Protein AF-A0A9E0F2R6-F1 (afdb_monomer_lite)

Foldseek 3Di:
DDDPVVVVCVVPPPPDDDDQQDFFFFADDQDDDPVDDDDPVQSVVLRVQQRVLVRLLVCLVPGVVSWDKWWFPFQVQTWTQDFCSNPDQWFFKKFWWDWDADPPPRDTDTDGPWMKTWHNVAGDDPRDHPVPPDPPDDDPHNTTTIDDDHDDGTGTIITTDD

Secondary structure (DSSP, 8-state):
---HHHHHHHHT-TT---------------PPPSSS---HHHHHHHHHHHHHHHHHHHHHHH-GGG--EEEEEEETTEEES-BGGGT--S--EEEEEEEEE-TTT--EEEEEEEEEEE-TTS-B-----TT-TT--S--S-SSEEEES-S---TT-EEEE--

Structure (mmCIF, N/CA/C/O backbone):
data_AF-A0A9E0F2R6-F1
#
_entry.id   AF-A0A9E0F2R6-F1
#
loop_
_atom_site.group_PDB
_atom_site.id
_atom_site.type_symbol
_atom_site.label_atom_id
_atom_site.label_alt_id
_atom_site.label_comp_id
_atom_site.label_asym_id
_atom_site.label_entity_id
_atom_site.label_seq_id
_atom_site.pdbx_PDB_ins_code
_atom_site.Cartn_x
_atom_site.Cartn_y
_atom_site.Cartn_z
_atom_site.occupancy
_atom_site.B_iso_or_equiv
_atom_site.auth_seq_id
_atom_site.auth_comp_id
_atom_site.auth_asym_id
_atom_site.auth_atom_id
_atom_site.pdbx_PDB_model_num
ATOM 1 N N . SER A 1 1 ? 0.424 -27.369 -21.515 1.00 62.62 1 SER A N 1
ATOM 2 C CA . SER A 1 1 ? -0.896 -27.514 -22.159 1.00 62.62 1 SER A CA 1
ATOM 3 C C . SER A 1 1 ? -1.951 -27.663 -21.076 1.00 62.62 1 SER A C 1
ATOM 5 O O . SER A 1 1 ? -1.683 -28.367 -20.108 1.00 62.62 1 SER A O 1
ATOM 7 N N . LEU A 1 2 ? -3.087 -26.969 -21.182 1.00 78.00 2 LEU A N 1
ATOM 8 C CA . LEU A 1 2 ? -4.206 -27.091 -20.238 1.00 78.00 2 LEU A CA 1
ATOM 9 C C . LEU A 1 2 ? -4.914 -28.436 -20.460 1.00 78.00 2 LEU A C 1
ATOM 11 O O . LEU A 1 2 ? -5.315 -28.733 -21.580 1.00 78.00 2 LEU A O 1
ATOM 15 N N . ASP A 1 3 ? -5.057 -29.244 -19.408 1.00 93.12 3 ASP A N 1
ATOM 16 C CA . ASP A 1 3 ? -5.791 -30.515 -19.462 1.00 93.12 3 ASP A CA 1
ATOM 17 C C . ASP A 1 3 ? -7.294 -30.240 -19.692 1.00 93.12 3 ASP A C 1
ATOM 19 O O . ASP A 1 3 ? -7.933 -29.618 -18.831 1.00 93.12 3 ASP A O 1
ATOM 23 N N . PRO A 1 4 ? -7.883 -30.698 -20.815 1.00 92.38 4 PRO A N 1
ATOM 24 C CA . PRO A 1 4 ? -9.286 -30.448 -21.138 1.00 92.38 4 PRO A CA 1
ATOM 25 C C . PRO A 1 4 ? -10.260 -30.932 -20.059 1.00 92.38 4 PRO A C 1
ATOM 27 O O . PRO A 1 4 ? -11.283 -30.286 -19.828 1.00 92.38 4 PRO A O 1
ATOM 30 N N . LYS A 1 5 ? -9.940 -32.029 -19.354 1.00 92.38 5 LYS A N 1
ATOM 31 C CA . LYS A 1 5 ? -10.792 -32.553 -18.277 1.00 92.38 5 LYS A CA 1
ATOM 32 C C . LYS A 1 5 ? -10.803 -31.619 -17.072 1.00 92.38 5 LYS A C 1
ATOM 34 O O . LYS A 1 5 ? -11.857 -31.403 -16.483 1.00 92.38 5 LYS A O 1
ATOM 39 N N . LYS A 1 6 ? -9.652 -31.029 -16.730 1.00 90.81 6 LYS A N 1
ATOM 40 C CA . LYS A 1 6 ? -9.549 -30.064 -15.623 1.00 90.81 6 LYS A CA 1
ATOM 41 C C . LYS A 1 6 ? -10.295 -28.772 -15.928 1.00 90.81 6 LYS A C 1
ATOM 43 O O . LYS A 1 6 ? -10.981 -28.267 -15.049 1.00 90.81 6 LYS A O 1
ATOM 48 N N . LYS A 1 7 ? -10.205 -28.270 -17.166 1.00 91.06 7 LYS A N 1
ATOM 49 C CA . LYS A 1 7 ? -10.973 -27.092 -17.597 1.00 91.06 7 LYS A CA 1
ATOM 50 C C . LYS A 1 7 ? -12.477 -27.343 -17.471 1.00 91.06 7 LYS A C 1
ATOM 52 O O . LYS A 1 7 ? -13.174 -26.557 -16.847 1.00 91.06 7 LYS A O 1
ATOM 57 N N . LEU A 1 8 ? -12.957 -28.469 -17.998 1.00 90.25 8 LEU A N 1
ATOM 58 C CA . LEU A 1 8 ? -14.378 -28.813 -17.955 1.00 90.25 8 LEU A CA 1
ATOM 59 C C . LEU A 1 8 ? -14.892 -29.019 -16.520 1.00 90.25 8 LEU A C 1
ATOM 61 O O . LEU A 1 8 ? -16.024 -28.649 -16.224 1.00 90.25 8 LEU A O 1
ATOM 65 N N . ALA A 1 9 ? -14.060 -29.569 -15.630 1.00 90.19 9 ALA A N 1
ATOM 66 C CA . ALA A 1 9 ? -14.378 -29.683 -14.210 1.00 90.19 9 ALA A CA 1
ATOM 67 C C . ALA A 1 9 ? -14.415 -28.319 -13.498 1.00 90.19 9 ALA A C 1
ATOM 69 O O . ALA A 1 9 ? -15.282 -28.107 -12.661 1.00 90.19 9 ALA A O 1
ATOM 70 N N . PHE A 1 10 ? -13.505 -27.396 -13.827 1.00 89.75 10 PHE A N 1
ATOM 71 C CA . PHE A 1 10 ? -13.485 -26.044 -13.260 1.00 89.75 10 PHE A CA 1
ATOM 72 C C . PHE A 1 10 ? -14.693 -25.214 -13.715 1.00 89.75 10 PHE A C 1
ATOM 74 O O . PHE A 1 10 ? -15.373 -24.626 -12.881 1.00 89.75 10 PHE A O 1
ATOM 81 N N . ASP A 1 11 ? -14.987 -25.218 -15.018 1.00 88.00 11 ASP A N 1
ATOM 82 C CA . ASP A 1 11 ? -16.046 -24.396 -15.616 1.00 88.00 11 ASP A CA 1
ATOM 83 C C . ASP A 1 11 ? -17.461 -24.822 -15.176 1.00 88.00 11 ASP A C 1
ATOM 85 O O . ASP A 1 11 ? -18.366 -23.993 -15.156 1.00 88.00 11 ASP A O 1
ATOM 89 N N . ASN A 1 12 ? -17.658 -26.100 -14.822 1.00 90.25 12 ASN A N 1
ATOM 90 C CA . ASN A 1 12 ? -18.953 -26.658 -14.398 1.00 90.25 12 ASN A CA 1
ATOM 91 C C . ASN A 1 12 ? -19.007 -26.998 -12.897 1.00 90.25 12 ASN A C 1
ATOM 93 O O . ASN A 1 12 ? -19.859 -27.774 -12.468 1.00 90.25 12 ASN A O 1
ATOM 97 N N . SER A 1 13 ? -18.060 -26.501 -12.099 1.00 89.56 13 SER A N 1
ATOM 98 C CA . SER A 1 13 ? -18.009 -26.798 -10.668 1.00 89.56 13 SER A CA 1
ATOM 99 C C . SER A 1 13 ? -18.990 -25.925 -9.885 1.00 89.56 13 SER A C 1
ATOM 101 O O . SER A 1 13 ? -18.819 -24.712 -9.816 1.00 89.56 13 SER A O 1
ATOM 103 N N . ASP A 1 14 ? -19.912 -26.556 -9.159 1.00 91.06 14 ASP A N 1
ATOM 104 C CA . ASP A 1 14 ? -20.782 -25.881 -8.182 1.00 91.06 14 ASP A CA 1
ATOM 105 C C . ASP A 1 14 ? -20.105 -25.659 -6.812 1.00 91.06 14 ASP A C 1
ATOM 107 O O . ASP A 1 14 ? -20.719 -25.137 -5.879 1.00 91.06 14 ASP A O 1
ATOM 111 N N . LEU A 1 15 ? -18.832 -26.054 -6.659 1.00 92.94 15 LEU A N 1
ATOM 112 C CA . LEU A 1 15 ? -18.085 -25.937 -5.397 1.00 92.94 15 LEU A CA 1
ATOM 113 C C . LEU A 1 15 ? -17.773 -24.486 -5.006 1.00 92.94 15 LEU A C 1
ATOM 115 O O . LEU A 1 15 ? -17.463 -24.210 -3.849 1.00 92.94 15 LEU A O 1
ATOM 119 N N . PHE A 1 16 ? -17.812 -23.562 -5.963 1.00 88.56 16 PHE A N 1
ATOM 120 C CA . PHE A 1 16 ? -17.548 -22.146 -5.752 1.00 88.56 16 PHE A CA 1
ATOM 121 C C . PHE A 1 16 ? -18.343 -21.315 -6.757 1.00 88.56 16 PHE A C 1
ATOM 123 O O . PHE A 1 16 ? -18.775 -21.803 -7.796 1.00 88.56 16 PHE A O 1
ATOM 130 N N . LYS A 1 17 ? -18.515 -20.031 -6.453 1.00 86.25 17 LYS A N 1
ATOM 131 C CA . LYS A 1 17 ? -19.070 -19.049 -7.385 1.00 86.25 17 LYS A CA 1
ATOM 132 C C . LYS A 1 17 ? -18.011 -17.988 -7.620 1.00 8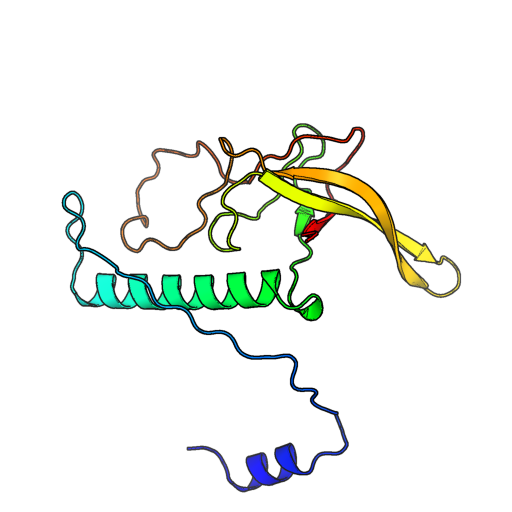6.25 17 LYS A C 1
ATOM 134 O O . LYS A 1 17 ? -17.443 -17.474 -6.659 1.00 86.25 17 LYS A O 1
ATOM 139 N N . LEU A 1 18 ? -17.733 -17.690 -8.883 1.00 87.06 18 LEU A N 1
ATOM 140 C CA . LEU A 1 18 ? -16.860 -16.586 -9.256 1.00 87.06 18 LEU A CA 1
ATOM 141 C C . LEU A 1 18 ? -17.724 -15.382 -9.599 1.00 87.06 18 LEU A C 1
ATOM 143 O O . LEU A 1 18 ? -18.675 -15.488 -10.371 1.00 87.06 18 LEU A O 1
ATOM 147 N N . GLU A 1 19 ? -17.370 -14.240 -9.033 1.00 87.38 19 GLU A N 1
ATOM 148 C CA . GLU A 1 19 ? -17.936 -12.951 -9.398 1.00 87.38 19 GLU A CA 1
ATOM 149 C C . GLU A 1 19 ? -16.845 -12.143 -10.093 1.00 87.38 19 GLU A C 1
ATOM 151 O O . GLU A 1 19 ? -15.730 -12.005 -9.582 1.00 87.38 19 GLU A O 1
ATOM 156 N N . PHE A 1 20 ? -17.151 -11.623 -11.279 1.00 90.12 20 PHE A N 1
ATOM 157 C CA . PHE A 1 20 ? -16.236 -10.721 -11.959 1.00 90.12 20 PHE A CA 1
ATOM 158 C C . PHE A 1 20 ? -16.269 -9.354 -11.274 1.00 90.12 20 PHE A C 1
ATOM 160 O O . PHE A 1 20 ? -17.252 -8.624 -11.366 1.00 90.12 20 PHE A O 1
ATOM 167 N N . VAL A 1 21 ? -15.176 -9.013 -10.594 1.00 88.81 21 VAL A N 1
ATOM 168 C CA . VAL A 1 21 ? -15.036 -7.738 -9.878 1.00 88.81 21 VAL A CA 1
ATOM 169 C C . VAL A 1 21 ? -14.696 -6.597 -10.840 1.00 88.81 21 VAL A C 1
ATOM 171 O O . VAL A 1 21 ? -15.235 -5.498 -10.714 1.00 88.81 21 VAL A O 1
ATOM 174 N N . GLY A 1 22 ? -13.789 -6.836 -11.791 1.00 88.81 22 GLY A N 1
ATOM 175 C CA . GLY A 1 22 ? -13.327 -5.815 -12.723 1.00 88.81 22 GLY A CA 1
ATOM 176 C C . GLY A 1 22 ? -11.994 -6.127 -13.396 1.00 88.81 22 GLY A C 1
ATOM 177 O O . GLY A 1 22 ? -11.344 -7.127 -13.098 1.00 88.81 22 GLY A O 1
ATOM 178 N N . GLU A 1 23 ? -11.594 -5.227 -14.290 1.00 92.62 23 GLU A N 1
ATOM 179 C CA . GLU A 1 23 ? -10.351 -5.278 -15.059 1.00 92.62 23 GLU A CA 1
ATOM 180 C C . GLU A 1 23 ? -9.700 -3.888 -15.070 1.00 92.62 23 GLU A C 1
ATOM 182 O O . GLU A 1 23 ? -10.390 -2.866 -15.089 1.00 92.62 23 GLU A O 1
ATOM 187 N N . GLU A 1 24 ? -8.368 -3.857 -15.055 1.00 93.06 24 GLU A N 1
ATOM 188 C CA . GLU A 1 24 ? -7.562 -2.645 -15.167 1.00 93.06 24 GLU A CA 1
ATOM 189 C C . GLU A 1 24 ? -6.352 -2.895 -16.061 1.00 93.06 24 GLU A C 1
ATOM 191 O O . GLU A 1 24 ? -5.803 -3.995 -16.106 1.00 93.06 24 GLU A O 1
ATOM 196 N N . SER A 1 25 ? -5.900 -1.842 -16.734 1.00 91.88 25 SER A N 1
ATOM 197 C CA . SER A 1 25 ? -4.696 -1.866 -17.558 1.00 91.88 25 SER A CA 1
ATOM 198 C C . SER A 1 25 ? -3.796 -0.684 -17.219 1.00 91.88 25 SER A C 1
ATOM 200 O O . SER A 1 25 ? -4.244 0.379 -16.776 1.00 91.88 25 SER A O 1
ATOM 202 N N . ALA A 1 26 ? -2.490 -0.852 -17.397 1.00 89.75 26 ALA A N 1
ATOM 203 C CA . ALA A 1 26 ? -1.517 0.212 -17.218 1.00 89.75 26 ALA A CA 1
ATOM 204 C C . ALA A 1 26 ? -0.479 0.164 -18.334 1.00 89.75 26 ALA A C 1
ATOM 206 O O . ALA A 1 26 ? -0.149 -0.891 -18.864 1.00 89.75 26 ALA A O 1
ATOM 207 N N . SER A 1 27 ? 0.040 1.336 -18.664 1.00 85.56 27 SER A N 1
ATOM 208 C CA . SER A 1 27 ? 1.153 1.523 -19.581 1.00 85.56 27 SER A CA 1
ATOM 209 C C . SER A 1 27 ? 2.151 2.447 -18.906 1.00 85.56 27 SER A C 1
ATOM 211 O O . SER A 1 27 ? 1.753 3.384 -18.211 1.00 85.56 27 SER A O 1
ATOM 213 N N . GLY A 1 28 ? 3.437 2.207 -19.116 1.00 76.31 28 GLY A N 1
ATOM 214 C CA . GLY A 1 28 ? 4.499 3.056 -18.597 1.00 76.31 28 GLY A CA 1
ATOM 215 C C . GLY A 1 28 ? 5.604 3.186 -19.628 1.00 76.31 28 GLY A C 1
ATOM 216 O O . GLY A 1 28 ? 5.936 2.214 -20.301 1.00 76.31 28 GLY A O 1
ATOM 217 N N . LEU A 1 29 ? 6.165 4.387 -19.747 1.00 72.25 29 LEU A N 1
ATOM 218 C CA . LEU A 1 29 ? 7.396 4.596 -20.492 1.00 72.25 29 LEU A CA 1
ATOM 219 C C . LEU A 1 29 ? 8.567 4.345 -19.544 1.00 72.25 29 LEU A C 1
ATOM 221 O O . LEU A 1 29 ? 8.705 5.037 -18.535 1.00 72.25 29 LEU A O 1
ATOM 225 N N . VAL A 1 30 ? 9.415 3.376 -19.869 1.00 67.12 30 VAL A N 1
ATOM 226 C CA . VAL A 1 30 ? 10.697 3.199 -19.186 1.00 67.12 30 VAL A CA 1
ATOM 227 C C . VAL A 1 30 ? 11.780 3.737 -20.097 1.00 67.12 30 VAL A C 1
ATOM 229 O O . VAL A 1 30 ? 12.072 3.178 -21.150 1.00 67.12 30 VAL A O 1
ATOM 232 N N . THR A 1 31 ? 12.341 4.875 -19.708 1.00 62.00 31 THR A N 1
ATOM 233 C CA . THR A 1 31 ? 13.459 5.483 -20.419 1.00 62.00 31 THR A CA 1
ATOM 234 C C . THR A 1 31 ? 14.766 4.860 -19.950 1.00 62.00 31 THR A C 1
ATOM 236 O O . THR A 1 31 ? 14.919 4.507 -18.776 1.00 62.00 31 THR A O 1
ATOM 239 N N . PHE A 1 32 ? 15.734 4.757 -20.859 1.00 64.69 32 PHE A N 1
ATOM 240 C CA . PHE A 1 32 ? 17.105 4.410 -20.500 1.00 64.69 32 PHE A CA 1
ATOM 241 C C . PHE A 1 32 ? 17.613 5.398 -19.439 1.00 64.69 32 PHE A C 1
ATOM 243 O O . PHE A 1 32 ? 17.376 6.605 -19.536 1.00 64.69 32 PHE A O 1
ATOM 250 N N . SER A 1 33 ? 18.271 4.884 -18.399 1.00 65.75 33 SER A N 1
ATOM 251 C CA . SER A 1 33 ? 18.902 5.745 -17.399 1.00 65.75 33 SER A CA 1
ATOM 252 C C . SER A 1 33 ? 20.156 6.374 -17.999 1.00 65.75 33 SER A C 1
ATOM 254 O O . SER A 1 33 ? 20.965 5.682 -18.611 1.00 65.75 33 SER A O 1
ATOM 256 N N . LEU A 1 34 ? 20.326 7.685 -17.817 1.00 61.12 34 LEU A N 1
ATOM 257 C CA . LEU A 1 34 ? 21.551 8.390 -18.210 1.00 61.12 34 LEU A CA 1
ATOM 258 C C . LEU A 1 34 ? 22.710 8.123 -17.237 1.00 61.12 34 LEU A C 1
ATOM 260 O O . LEU A 1 34 ? 23.865 8.360 -17.581 1.00 61.12 34 LEU A O 1
ATOM 264 N N . THR A 1 35 ? 22.408 7.651 -16.025 1.00 65.56 35 THR A N 1
ATOM 265 C CA . THR A 1 35 ? 23.377 7.460 -14.937 1.00 65.56 35 THR A CA 1
ATOM 266 C C . THR A 1 35 ? 23.705 5.994 -14.672 1.00 65.56 35 THR A C 1
ATOM 268 O O . THR A 1 35 ? 24.787 5.695 -14.178 1.00 65.56 35 THR A O 1
ATOM 271 N N . GLU A 1 36 ? 22.809 5.069 -15.020 1.00 68.75 36 GLU A N 1
ATOM 272 C CA . GLU A 1 36 ? 22.983 3.632 -14.796 1.00 68.75 36 GLU A CA 1
ATOM 273 C C . GLU A 1 36 ? 22.984 2.882 -16.128 1.00 68.75 36 GLU A C 1
ATOM 275 O O . GLU A 1 36 ? 22.038 2.981 -16.914 1.00 68.75 36 GLU A O 1
ATOM 280 N N . LYS A 1 37 ? 24.023 2.077 -16.369 1.00 73.06 37 LYS A N 1
ATOM 281 C CA . LYS A 1 37 ? 24.055 1.167 -17.517 1.00 73.06 37 LYS A CA 1
ATOM 282 C C . LYS A 1 37 ? 23.187 -0.052 -17.206 1.00 73.06 37 LYS A C 1
ATOM 284 O O . LYS A 1 37 ? 23.597 -0.906 -16.428 1.00 73.06 37 LYS A O 1
ATOM 289 N N . ARG A 1 38 ? 22.000 -0.122 -17.812 1.00 78.00 38 ARG A N 1
ATOM 290 C CA . ARG A 1 38 ? 21.123 -1.304 -17.793 1.00 78.00 38 ARG A CA 1
ATOM 291 C C . ARG A 1 38 ? 21.202 -2.040 -19.128 1.00 78.00 38 ARG A C 1
ATOM 293 O O . ARG A 1 38 ? 21.310 -1.390 -20.169 1.00 78.00 38 ARG A O 1
ATOM 300 N N . THR A 1 39 ? 21.138 -3.368 -19.101 1.00 84.94 39 THR A N 1
ATOM 301 C CA . THR A 1 39 ? 20.946 -4.173 -20.317 1.00 84.94 39 THR A CA 1
ATOM 302 C C . THR A 1 39 ? 19.513 -4.031 -20.837 1.00 84.94 39 THR A C 1
ATOM 304 O O . THR A 1 39 ? 18.622 -3.580 -20.115 1.00 84.94 39 THR A O 1
ATOM 307 N N . GLU A 1 40 ? 19.277 -4.420 -22.090 1.00 82.62 40 GLU A N 1
ATOM 308 C CA . GLU A 1 40 ? 17.929 -4.447 -22.670 1.00 82.62 40 GLU A CA 1
ATOM 309 C C . GLU A 1 40 ? 16.982 -5.344 -21.856 1.00 82.62 40 GLU A C 1
ATOM 311 O O . GLU A 1 40 ? 15.906 -4.897 -21.463 1.00 82.62 40 GLU A O 1
ATOM 316 N N . ASP A 1 41 ? 17.429 -6.549 -21.490 1.00 85.81 41 ASP A N 1
ATOM 317 C CA . ASP A 1 41 ? 16.651 -7.482 -20.665 1.00 85.81 41 ASP A CA 1
ATOM 318 C C . ASP A 1 41 ? 16.270 -6.882 -19.304 1.00 85.81 41 ASP A C 1
ATOM 320 O O . ASP A 1 41 ? 15.113 -6.961 -18.894 1.00 85.81 41 ASP A O 1
ATOM 324 N N . GLN A 1 42 ? 17.201 -6.195 -18.631 1.00 85.44 42 GLN A N 1
ATOM 325 C CA . GLN A 1 42 ? 16.927 -5.520 -17.356 1.00 85.44 42 GLN A CA 1
ATOM 326 C C . GLN A 1 42 ? 15.905 -4.389 -17.502 1.00 85.44 42 GLN A C 1
ATOM 328 O O . GLN A 1 42 ? 15.136 -4.114 -16.580 1.00 85.44 42 GLN A O 1
ATOM 333 N N . ILE A 1 43 ? 15.891 -3.701 -18.646 1.00 84.19 43 ILE A N 1
ATOM 334 C CA . ILE A 1 43 ? 14.909 -2.649 -18.927 1.00 84.19 43 ILE A CA 1
ATOM 335 C C . ILE A 1 43 ? 13.534 -3.266 -19.165 1.00 84.19 43 ILE A C 1
ATOM 337 O O . ILE A 1 43 ? 12.547 -2.759 -18.627 1.00 84.19 43 ILE A O 1
ATOM 341 N N . ILE A 1 44 ? 13.457 -4.361 -19.922 1.00 86.62 44 ILE A N 1
ATOM 342 C CA . ILE A 1 44 ? 12.208 -5.089 -20.174 1.00 86.62 44 ILE A CA 1
ATOM 343 C C . ILE A 1 44 ? 11.641 -5.647 -18.863 1.00 86.62 44 ILE A C 1
ATOM 345 O O . ILE A 1 44 ? 10.455 -5.461 -18.578 1.00 86.62 44 ILE A O 1
ATOM 349 N N . GLU A 1 45 ? 12.479 -6.266 -18.034 1.00 88.06 45 GLU A N 1
ATOM 350 C CA . GLU A 1 45 ? 12.096 -6.797 -16.724 1.00 88.06 45 GLU A CA 1
ATOM 351 C C . GLU A 1 45 ? 11.568 -5.689 -15.805 1.00 88.06 45 GLU A C 1
ATOM 353 O O . GLU A 1 45 ? 10.438 -5.766 -15.314 1.00 88.06 45 GLU A O 1
ATOM 35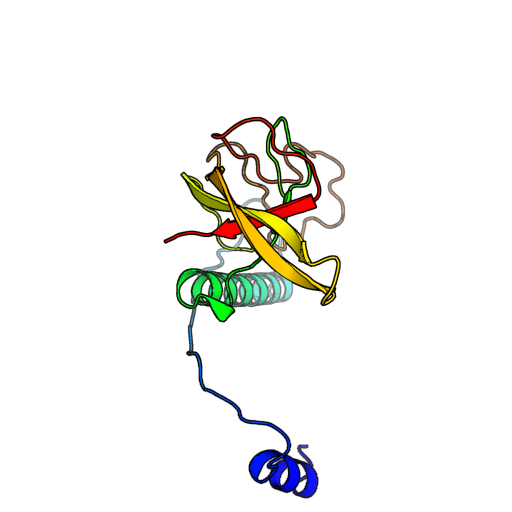8 N N . LEU A 1 46 ? 12.335 -4.604 -15.648 1.00 86.50 46 LEU A N 1
ATOM 359 C CA . LEU A 1 46 ? 11.935 -3.445 -14.850 1.00 86.50 46 LEU A CA 1
ATOM 360 C C . LEU A 1 46 ? 10.600 -2.857 -15.324 1.00 86.50 46 LEU A C 1
ATOM 362 O O . LEU A 1 46 ? 9.740 -2.521 -14.506 1.00 86.50 46 LEU A O 1
ATOM 366 N N . SER A 1 47 ? 10.420 -2.734 -16.640 1.00 85.69 47 SER A N 1
ATOM 367 C CA . SER A 1 47 ? 9.184 -2.224 -17.244 1.00 85.69 47 SER A CA 1
ATOM 368 C C . SER A 1 47 ? 8.000 -3.115 -16.923 1.00 85.69 47 SER A C 1
ATOM 370 O O . SER A 1 47 ? 6.956 -2.625 -16.494 1.00 85.69 47 SER A O 1
ATOM 372 N N . THR A 1 48 ? 8.175 -4.422 -17.089 1.00 89.56 48 THR A N 1
ATOM 373 C CA . THR A 1 48 ? 7.120 -5.408 -16.869 1.00 89.56 48 THR A CA 1
ATOM 374 C C . THR A 1 48 ? 6.676 -5.395 -15.411 1.00 89.56 48 THR A C 1
ATOM 376 O O . THR A 1 48 ? 5.483 -5.271 -15.140 1.00 89.56 48 THR A O 1
ATOM 379 N N . ILE A 1 49 ? 7.622 -5.420 -14.468 1.00 90.81 49 ILE A N 1
ATOM 380 C CA . ILE A 1 49 ? 7.317 -5.402 -13.031 1.00 90.81 49 ILE A CA 1
ATOM 381 C C . ILE A 1 49 ? 6.586 -4.111 -12.645 1.00 90.81 49 ILE A C 1
ATOM 383 O O . ILE A 1 49 ? 5.531 -4.167 -12.016 1.00 90.81 49 ILE A O 1
ATOM 387 N N . ARG A 1 50 ? 7.073 -2.946 -13.092 1.00 89.06 50 ARG A N 1
ATOM 388 C CA . ARG A 1 50 ? 6.425 -1.655 -12.799 1.00 89.06 50 ARG A CA 1
ATOM 389 C C . ARG A 1 50 ? 5.020 -1.549 -13.379 1.00 89.06 50 ARG A C 1
ATOM 391 O O . ARG A 1 50 ? 4.133 -0.990 -12.739 1.00 89.06 50 ARG A O 1
ATOM 398 N N . ILE A 1 51 ? 4.804 -2.053 -14.593 1.00 91.19 51 ILE A N 1
ATOM 399 C CA . ILE A 1 51 ? 3.478 -2.050 -15.217 1.00 91.19 51 ILE A CA 1
ATOM 400 C C . ILE A 1 51 ? 2.520 -2.938 -14.418 1.00 91.19 51 ILE A C 1
ATOM 402 O O . ILE A 1 51 ? 1.402 -2.508 -14.141 1.00 91.19 51 ILE A O 1
ATOM 406 N N . VAL A 1 52 ? 2.963 -4.125 -13.999 1.00 92.25 52 VAL A N 1
ATOM 407 C CA . VAL A 1 52 ? 2.167 -5.029 -13.159 1.00 92.25 52 VAL A CA 1
ATOM 408 C C . VAL A 1 52 ? 1.814 -4.370 -11.822 1.00 92.25 52 VAL A C 1
ATOM 410 O O . VAL A 1 52 ? 0.639 -4.346 -11.453 1.00 92.25 52 VAL A O 1
ATOM 413 N N . ASP A 1 53 ? 2.785 -3.763 -11.136 1.00 92.19 53 ASP A N 1
ATOM 414 C CA . ASP A 1 53 ? 2.552 -3.035 -9.881 1.00 92.19 53 ASP A CA 1
ATOM 415 C C . ASP A 1 53 ? 1.532 -1.895 -10.069 1.00 92.19 53 ASP A C 1
ATOM 417 O O . ASP A 1 53 ? 0.595 -1.750 -9.282 1.00 92.19 53 ASP A O 1
ATOM 421 N N . ASN A 1 54 ? 1.626 -1.142 -11.171 1.00 92.06 54 ASN A N 1
ATOM 422 C CA . ASN A 1 54 ? 0.671 -0.081 -11.500 1.00 92.06 54 ASN A CA 1
ATOM 423 C C . ASN A 1 54 ? -0.753 -0.607 -11.751 1.00 92.06 54 ASN A C 1
ATOM 425 O O . ASN A 1 54 ? -1.723 0.048 -11.360 1.00 92.06 54 ASN A O 1
ATOM 429 N N . VAL A 1 55 ? -0.904 -1.768 -12.399 1.00 93.50 55 VAL A N 1
ATOM 430 C CA . VAL A 1 55 ? -2.218 -2.415 -12.573 1.00 93.50 55 VAL A CA 1
ATOM 431 C C . VAL A 1 55 ? -2.806 -2.779 -11.212 1.00 93.50 55 VAL A C 1
ATOM 433 O O . VAL A 1 55 ? -3.966 -2.460 -10.944 1.00 93.50 55 VAL A O 1
ATOM 436 N N . TYR A 1 56 ? -2.008 -3.370 -10.319 1.00 91.94 56 TYR A N 1
ATOM 437 C CA . TYR A 1 56 ? -2.461 -3.679 -8.964 1.00 91.94 56 TYR A CA 1
ATOM 438 C C . TYR A 1 56 ? -2.857 -2.420 -8.195 1.00 91.94 56 TYR A C 1
ATOM 440 O O . TYR A 1 56 ? -3.944 -2.386 -7.624 1.00 91.94 56 TYR A O 1
ATOM 448 N N . ALA A 1 57 ? -2.050 -1.360 -8.228 1.00 91.94 57 ALA A N 1
ATOM 449 C CA . ALA A 1 57 ? -2.388 -0.095 -7.580 1.00 91.94 57 ALA A CA 1
ATOM 450 C C . ALA A 1 57 ? -3.730 0.476 -8.082 1.00 91.94 57 ALA A C 1
ATOM 452 O O . ALA A 1 57 ? -4.546 0.948 -7.286 1.00 91.94 57 ALA A O 1
ATOM 453 N N . LYS A 1 58 ? -4.013 0.388 -9.390 1.00 92.38 58 LYS A N 1
ATOM 454 C CA . LYS A 1 58 ? -5.310 0.792 -9.962 1.00 92.38 58 LYS A CA 1
ATOM 455 C C . LYS A 1 58 ? -6.466 -0.066 -9.451 1.00 92.38 58 LYS A C 1
ATOM 457 O O . LYS A 1 58 ? -7.484 0.487 -9.031 1.00 92.38 58 LYS A O 1
ATOM 462 N N . LEU A 1 59 ? -6.296 -1.390 -9.425 1.00 92.56 59 LEU A N 1
ATOM 463 C CA . LEU A 1 59 ? -7.296 -2.314 -8.883 1.00 92.56 59 LEU A CA 1
ATOM 464 C C . LEU A 1 59 ? -7.607 -1.994 -7.416 1.00 92.56 59 LEU A C 1
ATOM 466 O O . LEU A 1 59 ? -8.777 -1.870 -7.055 1.00 92.56 59 LEU A O 1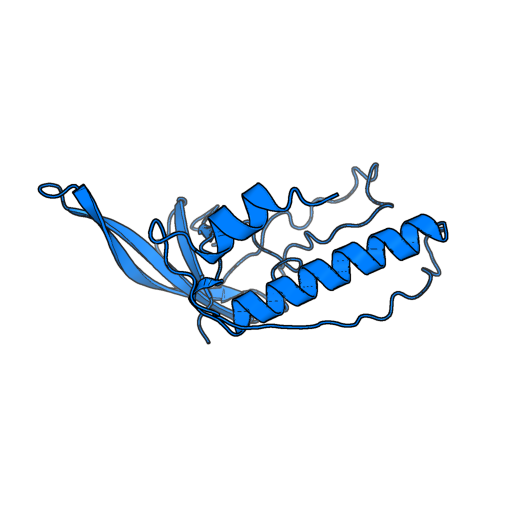
ATOM 470 N N . GLN A 1 60 ? -6.570 -1.790 -6.599 1.00 91.00 60 GLN A N 1
ATOM 471 C CA . GLN A 1 60 ? -6.689 -1.450 -5.177 1.00 91.00 60 GLN A CA 1
ATOM 472 C C . GLN A 1 60 ? -7.415 -0.115 -4.960 1.00 91.00 60 GLN A C 1
ATOM 474 O O . GLN A 1 60 ? -8.252 -0.004 -4.066 1.00 91.00 60 GLN A O 1
ATOM 479 N N . LYS A 1 61 ? -7.142 0.904 -5.785 1.00 87.88 61 LYS A N 1
ATOM 480 C CA . LYS A 1 61 ? -7.805 2.216 -5.685 1.00 87.88 61 LYS A CA 1
ATOM 481 C C . LYS A 1 61 ? -9.283 2.151 -6.094 1.00 87.88 61 LYS A C 1
ATOM 483 O O . LYS A 1 61 ? -10.130 2.785 -5.456 1.00 87.88 61 LYS A O 1
ATOM 488 N N . LYS A 1 62 ? -9.609 1.401 -7.152 1.00 90.19 62 LYS A N 1
ATOM 489 C CA . LYS A 1 62 ? -10.954 1.387 -7.751 1.00 90.19 62 LYS A CA 1
ATOM 490 C C . LYS A 1 62 ? -11.927 0.446 -7.042 1.00 90.19 62 LYS A C 1
ATOM 492 O O . LYS A 1 62 ? -13.076 0.839 -6.808 1.00 90.19 62 LYS A O 1
ATOM 497 N N . TYR A 1 63 ? -11.470 -0.750 -6.670 1.00 90.69 63 TYR A N 1
ATOM 498 C CA . TYR A 1 63 ? -12.310 -1.826 -6.147 1.00 90.69 63 TYR A CA 1
ATOM 499 C C . TYR A 1 63 ? -11.983 -2.127 -4.683 1.00 90.69 63 TYR A C 1
ATOM 501 O O . TYR A 1 63 ? -10.870 -2.520 -4.337 1.00 90.69 63 TYR A O 1
ATOM 509 N N . ASP A 1 64 ? -12.982 -1.996 -3.808 1.00 87.06 64 ASP A N 1
ATOM 510 C CA . ASP A 1 64 ? -12.775 -2.110 -2.360 1.00 87.06 64 ASP A CA 1
ATOM 511 C C . ASP A 1 64 ? -12.293 -3.498 -1.913 1.00 87.06 64 ASP A C 1
ATOM 513 O O . ASP A 1 64 ? -11.577 -3.599 -0.919 1.00 87.06 64 ASP A O 1
ATOM 517 N N . VAL A 1 65 ? -12.631 -4.558 -2.655 1.00 88.19 65 VAL A N 1
ATOM 518 C CA . VAL A 1 65 ? -12.175 -5.930 -2.368 1.00 88.19 65 VAL A CA 1
ATOM 519 C C . VAL A 1 65 ? -10.666 -6.102 -2.535 1.00 88.19 65 VAL A C 1
ATOM 521 O O . VAL A 1 65 ? -10.079 -6.958 -1.878 1.00 88.19 65 VAL A O 1
ATOM 524 N N . PHE A 1 66 ? -10.035 -5.273 -3.372 1.00 89.19 66 PHE A N 1
ATOM 525 C CA . PHE A 1 66 ? -8.591 -5.299 -3.581 1.00 89.19 66 PHE A CA 1
ATOM 526 C C . PHE A 1 66 ? -7.845 -4.356 -2.641 1.00 89.19 66 PHE A C 1
ATOM 528 O O . PHE A 1 66 ? -6.634 -4.495 -2.515 1.00 89.19 66 PHE A O 1
ATOM 535 N N . LYS A 1 67 ? -8.523 -3.436 -1.938 1.00 89.50 67 LYS A N 1
ATOM 536 C CA . LYS A 1 67 ? -7.856 -2.534 -0.990 1.00 89.50 67 LYS A CA 1
ATOM 537 C C . LYS A 1 67 ? -7.063 -3.320 0.044 1.00 89.50 67 LYS A C 1
ATOM 539 O O . LYS A 1 67 ? -7.614 -4.100 0.828 1.00 89.50 67 LYS A O 1
ATOM 544 N N . THR A 1 68 ? -5.764 -3.059 0.068 1.00 87.06 68 THR A N 1
ATOM 545 C CA . THR A 1 68 ? -4.847 -3.673 1.016 1.00 87.06 68 THR A CA 1
ATOM 546 C C . THR A 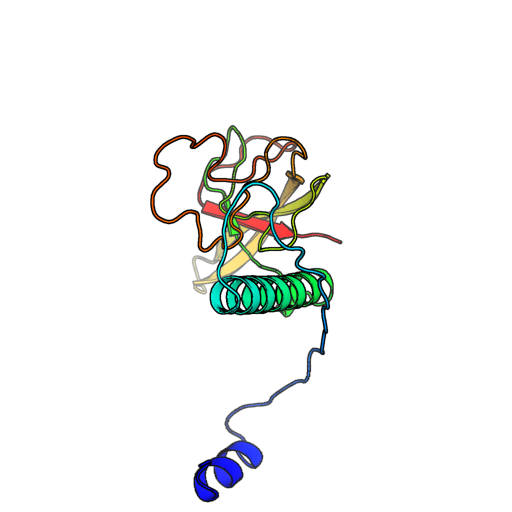1 68 ? -5.176 -3.212 2.434 1.00 87.06 68 THR A C 1
ATOM 548 O O . THR A 1 68 ? -5.523 -2.054 2.685 1.00 87.06 68 THR A O 1
ATOM 551 N N . LYS A 1 69 ? -5.113 -4.161 3.371 1.00 92.06 69 LYS A N 1
ATOM 552 C CA . LYS A 1 69 ? -5.140 -3.886 4.806 1.00 92.06 69 LYS A CA 1
ATOM 553 C C . LYS A 1 69 ? -3.725 -4.082 5.318 1.00 92.06 69 LYS A C 1
ATOM 555 O O . LYS A 1 69 ? -3.246 -5.213 5.355 1.00 92.06 69 LYS A O 1
ATOM 560 N N . THR A 1 70 ? -3.070 -2.996 5.698 1.00 95.00 70 THR A N 1
ATOM 561 C CA . THR A 1 70 ? -1.668 -3.033 6.132 1.00 95.00 70 THR A CA 1
ATOM 562 C C . THR A 1 70 ? -1.603 -2.772 7.631 1.00 95.00 70 THR A C 1
ATOM 564 O O . THR A 1 70 ? -2.268 -1.853 8.097 1.00 95.00 70 THR A O 1
ATOM 567 N N . PRO A 1 71 ? -0.842 -3.537 8.423 1.00 96.50 71 PRO A N 1
ATOM 568 C CA . PRO A 1 71 ? -0.661 -3.215 9.830 1.00 96.50 71 PRO A CA 1
ATOM 569 C C . PRO A 1 71 ? 0.223 -1.974 10.005 1.00 96.50 71 PRO A C 1
ATOM 571 O O . PRO A 1 71 ? 1.217 -1.786 9.296 1.00 96.50 71 PRO A O 1
ATOM 574 N N . LEU A 1 72 ? -0.102 -1.149 10.999 1.00 96.94 72 LEU A N 1
ATOM 575 C CA . LEU A 1 72 ? 0.805 -0.136 11.515 1.00 96.94 72 LEU A CA 1
ATOM 576 C C . LEU A 1 72 ? 2.041 -0.823 12.086 1.00 96.94 72 LEU A C 1
ATOM 578 O O . LEU A 1 72 ? 1.947 -1.738 12.905 1.00 96.94 72 LEU A O 1
ATOM 582 N N . PHE A 1 73 ? 3.202 -0.343 11.667 1.00 96.25 73 PHE A N 1
ATOM 583 C CA . PHE A 1 73 ? 4.490 -0.784 12.170 1.00 96.25 73 PHE A CA 1
ATOM 584 C C . PHE A 1 73 ? 4.861 -0.041 13.463 1.00 96.25 73 PHE A C 1
ATOM 586 O O . PHE A 1 73 ? 5.320 -0.654 14.421 1.00 96.25 73 PHE A O 1
ATOM 593 N N . THR A 1 74 ? 4.603 1.271 13.528 1.00 94.88 74 THR A N 1
ATOM 594 C CA . THR A 1 74 ? 4.711 2.078 14.758 1.00 94.88 74 THR A CA 1
ATOM 595 C C . THR A 1 74 ? 3.501 2.988 14.931 1.00 94.88 74 THR A C 1
ATOM 597 O O . THR A 1 74 ? 2.873 3.394 13.954 1.00 94.88 74 THR A O 1
ATOM 600 N N . GLY A 1 75 ? 3.189 3.320 16.187 1.00 92.88 75 GLY A N 1
ATOM 601 C CA . GLY A 1 75 ? 2.098 4.227 16.555 1.00 92.88 75 GLY A CA 1
ATOM 602 C C . GLY A 1 75 ? 2.501 5.694 16.749 1.00 92.88 75 GLY A C 1
ATOM 603 O O . GLY A 1 75 ? 1.660 6.578 16.612 1.00 92.88 75 GLY A O 1
ATOM 604 N N . ASN A 1 76 ? 3.776 5.965 17.052 1.00 90.88 76 ASN A N 1
ATOM 605 C CA . ASN A 1 76 ? 4.348 7.313 17.112 1.00 90.88 76 ASN A CA 1
ATOM 606 C C . ASN A 1 76 ? 5.871 7.274 16.822 1.00 90.88 76 ASN A C 1
ATOM 608 O O . ASN A 1 76 ? 6.600 6.702 17.634 1.00 90.88 76 ASN A O 1
ATOM 612 N N . PRO A 1 77 ? 6.366 7.829 15.697 1.00 93.31 77 PRO A N 1
ATOM 613 C CA . PRO A 1 77 ? 5.577 8.326 14.568 1.00 93.31 77 PRO A CA 1
ATOM 614 C C . PRO A 1 77 ? 4.687 7.215 13.994 1.00 93.31 77 PRO A C 1
ATOM 616 O O . PRO A 1 77 ? 4.972 6.028 14.167 1.00 93.31 77 PRO A O 1
ATOM 619 N N . ILE A 1 78 ? 3.586 7.579 13.340 1.00 96.38 78 ILE A N 1
ATOM 620 C CA . ILE A 1 78 ? 2.677 6.598 12.739 1.00 96.38 78 ILE A CA 1
ATOM 621 C C . ILE A 1 78 ? 3.316 6.115 11.443 1.00 96.38 78 ILE A C 1
ATOM 623 O O . ILE A 1 78 ? 3.536 6.917 10.537 1.00 96.38 78 ILE A O 1
ATOM 627 N N . THR A 1 79 ? 3.629 4.824 11.344 1.00 96.75 79 THR A N 1
ATOM 628 C CA . THR A 1 79 ? 4.283 4.275 10.147 1.00 96.75 79 THR A CA 1
ATOM 629 C C . THR A 1 79 ? 3.706 2.931 9.732 1.00 96.75 79 THR A C 1
ATOM 631 O O . THR A 1 79 ? 3.189 2.193 10.569 1.00 96.75 79 THR A O 1
ATOM 634 N N . ALA A 1 80 ? 3.817 2.592 8.447 1.00 97.19 80 ALA A N 1
ATOM 635 C CA . ALA A 1 80 ? 3.422 1.290 7.911 1.00 97.19 80 ALA A CA 1
ATOM 636 C C . ALA A 1 80 ? 4.309 0.869 6.727 1.00 97.19 80 ALA A C 1
ATOM 638 O O . ALA A 1 80 ? 4.863 1.703 6.007 1.00 97.19 80 ALA A O 1
ATOM 639 N N . LYS A 1 81 ? 4.430 -0.446 6.518 1.00 95.81 81 LYS A N 1
ATOM 640 C CA . LYS A 1 81 ? 5.209 -1.063 5.431 1.00 95.81 81 LYS A CA 1
ATOM 641 C C . LYS A 1 81 ? 4.385 -1.124 4.138 1.00 95.81 81 LYS A C 1
ATOM 643 O O . LYS A 1 81 ? 4.014 -2.191 3.670 1.00 95.81 81 LYS A O 1
ATOM 648 N N . ILE A 1 82 ? 4.067 0.050 3.614 1.00 95.00 82 ILE A N 1
ATOM 649 C CA . ILE A 1 82 ? 3.363 0.291 2.349 1.00 95.00 82 ILE A CA 1
ATOM 650 C C . ILE A 1 82 ? 4.031 1.492 1.683 1.00 95.00 82 ILE A C 1
ATOM 652 O O . ILE A 1 82 ? 4.533 2.363 2.396 1.00 95.00 82 ILE A O 1
ATOM 656 N N . GLY A 1 83 ? 4.083 1.549 0.359 1.00 94.44 83 GLY A N 1
ATOM 657 C CA . GLY A 1 83 ? 4.863 2.554 -0.348 1.00 94.44 83 GLY A CA 1
ATOM 658 C C . GLY A 1 83 ? 4.404 2.799 -1.778 1.00 94.44 83 GLY A C 1
ATOM 659 O O . GLY A 1 83 ? 3.236 2.620 -2.131 1.00 94.44 83 GLY A O 1
ATOM 660 N N . LYS A 1 84 ? 5.341 3.256 -2.609 1.00 92.69 84 LYS A N 1
ATOM 661 C CA . LYS A 1 84 ? 5.073 3.592 -4.012 1.00 92.69 84 LYS A CA 1
ATOM 662 C C . LYS A 1 84 ? 4.612 2.397 -4.845 1.00 92.69 84 LYS A C 1
ATOM 664 O O . LYS A 1 84 ? 3.829 2.595 -5.768 1.00 92.69 84 LYS A O 1
ATOM 669 N N . LYS A 1 85 ? 5.039 1.172 -4.515 1.00 91.44 85 LYS A N 1
ATOM 670 C CA . LYS A 1 85 ? 4.592 -0.059 -5.188 1.00 91.44 85 LYS A CA 1
ATOM 671 C C . LYS A 1 85 ? 3.074 -0.237 -5.104 1.00 91.44 85 LYS A C 1
ATOM 673 O O . LYS A 1 85 ? 2.443 -0.670 -6.059 1.00 91.44 85 LYS A O 1
ATOM 678 N N . GLU A 1 86 ? 2.477 0.157 -3.983 1.00 93.00 86 GLU A N 1
ATOM 679 C CA . GLU A 1 86 ? 1.027 0.136 -3.771 1.00 93.00 86 GLU A CA 1
ATOM 680 C C . GLU A 1 86 ? 0.333 1.415 -4.286 1.00 93.00 86 GLU A C 1
ATOM 682 O O . GLU A 1 86 ? -0.865 1.615 -4.088 1.00 93.00 86 GLU A O 1
ATOM 687 N N . GLY A 1 87 ? 1.069 2.287 -4.982 1.00 91.31 87 GLY A N 1
ATOM 688 C CA . GLY A 1 87 ? 0.542 3.483 -5.631 1.00 91.31 87 GLY A CA 1
ATOM 689 C C . GLY A 1 87 ? 0.391 4.696 -4.717 1.00 91.31 87 GLY A C 1
ATOM 690 O O . GLY A 1 87 ? -0.481 5.528 -4.986 1.00 91.31 87 GLY A O 1
ATOM 691 N N . LEU A 1 88 ? 1.190 4.795 -3.649 1.00 93.88 88 LEU A N 1
ATOM 692 C CA . LEU A 1 88 ? 1.242 5.992 -2.807 1.00 93.88 88 LEU A CA 1
ATOM 693 C C . LEU A 1 88 ? 2.076 7.103 -3.455 1.00 93.88 88 LEU A C 1
ATOM 695 O O . LEU A 1 88 ? 3.249 6.914 -3.772 1.00 93.88 88 LEU A O 1
ATOM 699 N N . GLU A 1 89 ? 1.471 8.279 -3.587 1.00 92.69 89 GLU A N 1
ATOM 700 C CA . GLU A 1 89 ? 2.067 9.515 -4.117 1.00 92.69 89 GLU A CA 1
ATOM 701 C C . GLU A 1 89 ? 2.093 10.629 -3.057 1.00 92.69 89 GLU A C 1
ATOM 703 O O . GLU A 1 89 ? 2.834 11.610 -3.163 1.00 92.69 89 GLU A O 1
ATOM 708 N N . GLY A 1 90 ? 1.307 10.454 -1.999 1.00 93.94 90 GLY A N 1
ATOM 709 C CA . GLY A 1 90 ? 1.289 11.259 -0.801 1.00 93.94 90 GLY A CA 1
ATOM 710 C C . GLY A 1 90 ? 0.031 12.112 -0.665 1.00 93.94 90 GLY A C 1
ATOM 711 O O . GLY A 1 90 ? -0.508 12.693 -1.609 1.00 93.94 90 GLY A O 1
ATOM 712 N N . GLY A 1 91 ? -0.417 12.264 0.579 1.00 94.00 91 GLY A N 1
ATOM 713 C CA . GLY A 1 91 ? -1.669 12.925 0.920 1.00 94.00 91 GLY A CA 1
ATOM 714 C C . GLY A 1 91 ? -2.912 12.036 0.854 1.00 94.00 91 GLY A C 1
ATOM 715 O O . GLY A 1 91 ? -3.978 12.505 1.265 1.00 94.00 91 GLY A O 1
ATOM 716 N N . GLU A 1 92 ? -2.783 10.781 0.420 1.00 94.62 92 GLU A N 1
ATOM 717 C CA . GLU A 1 92 ? -3.826 9.766 0.547 1.00 94.62 92 GLU A CA 1
ATOM 718 C C . GLU A 1 92 ? -4.203 9.584 2.015 1.00 94.62 92 GLU A C 1
ATOM 720 O O . GLU A 1 92 ? -3.376 9.722 2.923 1.00 94.62 92 GLU A O 1
ATOM 725 N N . LYS A 1 93 ? -5.475 9.271 2.250 1.00 95.25 93 LYS A N 1
ATOM 726 C CA . LYS A 1 93 ? -6.008 9.057 3.590 1.00 95.25 93 LYS A CA 1
ATOM 727 C C . LYS A 1 93 ? -6.306 7.586 3.815 1.00 95.25 93 LYS A C 1
ATOM 729 O O . LYS A 1 93 ? -6.720 6.868 2.905 1.00 95.25 93 LYS A O 1
ATOM 734 N N . PHE A 1 94 ? -6.132 7.171 5.057 1.00 95.81 94 PHE A N 1
ATOM 735 C CA . PHE A 1 94 ? -6.410 5.824 5.517 1.00 95.81 94 PHE A CA 1
ATOM 736 C C . PHE A 1 94 ? -7.271 5.887 6.767 1.00 95.81 94 PHE A C 1
ATOM 738 O O . PHE A 1 94 ? -7.029 6.712 7.648 1.00 95.81 94 PHE A O 1
ATOM 745 N N . GLU A 1 95 ? -8.253 4.998 6.859 1.00 95.62 95 GLU A N 1
ATOM 746 C CA . GLU A 1 95 ? -8.876 4.699 8.143 1.00 95.62 95 GLU A CA 1
ATOM 747 C C . GLU A 1 95 ? -7.987 3.760 8.954 1.00 95.62 95 GLU A C 1
ATOM 749 O O . GLU A 1 95 ? -7.330 2.884 8.387 1.00 95.62 95 GLU A O 1
ATOM 754 N N . VAL A 1 96 ? -7.981 3.946 10.274 1.00 96.88 96 VAL A N 1
ATOM 755 C CA . VAL A 1 96 ? -7.296 3.072 11.230 1.00 96.88 96 VAL A CA 1
ATOM 756 C C . VAL A 1 96 ? -8.337 2.184 11.896 1.00 96.88 96 VAL A C 1
ATOM 758 O O . VAL A 1 96 ? -9.316 2.672 12.461 1.00 96.88 96 VAL A O 1
ATOM 761 N N . LEU A 1 97 ? -8.128 0.879 11.809 1.00 95.62 97 LEU A N 1
ATOM 762 C CA . LEU A 1 97 ? -9.061 -0.162 12.199 1.00 95.62 97 LEU A CA 1
ATOM 763 C C . LEU A 1 97 ? -8.494 -0.964 13.370 1.00 95.62 97 LEU A C 1
ATOM 765 O O . LEU A 1 97 ? -7.426 -1.573 13.269 1.00 95.62 97 LEU A O 1
ATOM 769 N N . GLU A 1 98 ? -9.248 -1.006 14.461 1.00 94.81 98 GLU A N 1
ATOM 770 C CA . GLU A 1 98 ? -8.984 -1.870 15.605 1.00 94.81 98 GLU A CA 1
ATOM 771 C C . GLU A 1 98 ? -9.770 -3.173 15.468 1.00 94.81 98 GLU A C 1
ATOM 773 O O . GLU A 1 98 ? -10.992 -3.171 15.270 1.00 94.81 98 GLU A O 1
ATOM 778 N N . MET A 1 99 ? -9.050 -4.289 15.553 1.00 92.00 99 MET A N 1
ATOM 779 C CA . MET A 1 99 ? -9.635 -5.620 15.515 1.00 92.00 99 MET A CA 1
ATOM 780 C C . MET A 1 99 ? -10.290 -5.928 16.863 1.00 92.00 99 MET A C 1
ATOM 782 O O . MET A 1 99 ? -9.626 -5.935 17.893 1.00 92.00 99 MET A O 1
ATOM 786 N N . ASN A 1 100 ? -11.586 -6.211 16.842 1.00 91.50 100 ASN A N 1
ATOM 787 C CA . ASN A 1 100 ? -12.359 -6.626 18.002 1.00 91.50 100 ASN A CA 1
ATOM 788 C C . ASN A 1 100 ? -12.842 -8.055 17.783 1.00 91.50 100 ASN A C 1
ATOM 790 O O . ASN A 1 100 ? -13.551 -8.329 16.815 1.00 91.50 100 ASN A O 1
ATOM 794 N N . GLN A 1 101 ? -12.463 -8.956 18.681 1.00 91.31 101 GLN A N 1
ATOM 795 C CA . GLN A 1 101 ? -12.942 -10.330 18.671 1.00 91.31 101 GLN A CA 1
ATOM 796 C C . GLN A 1 101 ? -14.059 -10.484 19.700 1.00 91.31 101 GLN A C 1
ATOM 798 O O . GLN A 1 101 ? -13.876 -10.144 20.868 1.00 91.31 101 GLN A O 1
ATOM 803 N N . ASP A 1 102 ? -15.208 -11.003 19.275 1.00 89.06 102 ASP A N 1
ATOM 804 C CA . ASP A 1 102 ? -16.282 -11.378 20.190 1.00 89.06 102 ASP A CA 1
ATOM 805 C C . ASP A 1 102 ? -15.816 -12.562 21.060 1.00 89.06 102 ASP A C 1
ATOM 807 O O . ASP A 1 102 ? -15.542 -13.639 20.519 1.00 89.06 102 ASP A O 1
ATOM 811 N N . PRO A 1 103 ? -15.753 -12.413 22.397 1.00 87.06 103 PRO A N 1
ATOM 812 C CA . PRO A 1 103 ? -15.294 -13.477 23.288 1.00 87.06 103 PRO A CA 1
ATOM 813 C C . PRO A 1 103 ? -16.168 -14.738 23.265 1.00 87.06 103 PRO A C 1
ATOM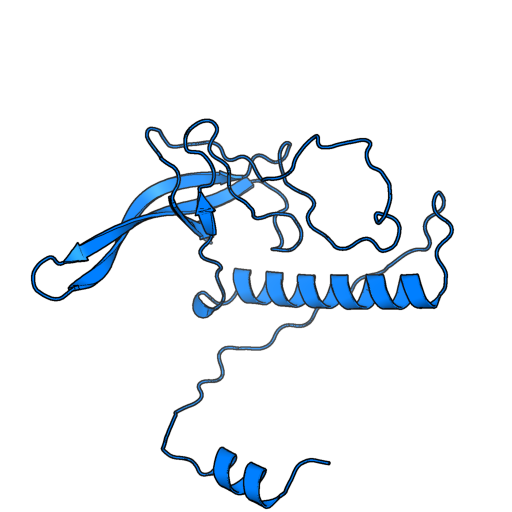 815 O O . PRO A 1 103 ? -15.710 -15.799 23.678 1.00 87.06 103 PRO A O 1
ATOM 818 N N . LYS A 1 104 ? -17.433 -14.634 22.835 1.00 89.25 104 LYS A N 1
ATOM 819 C CA . LYS A 1 104 ? -18.399 -15.742 22.832 1.00 89.25 104 LYS A CA 1
ATOM 820 C C . LYS A 1 104 ? -18.436 -16.480 21.502 1.00 89.25 104 LYS A C 1
ATOM 822 O O . LYS A 1 104 ? -18.518 -17.703 21.489 1.00 89.25 104 LYS A O 1
ATOM 827 N N . THR A 1 105 ? -18.427 -15.743 20.393 1.00 90.12 105 THR A N 1
ATOM 828 C CA . THR A 1 105 ? -18.575 -16.318 19.044 1.00 90.12 105 THR A CA 1
ATOM 829 C C . THR A 1 105 ? -17.243 -16.478 18.315 1.00 90.12 105 THR A C 1
ATOM 831 O O . THR A 1 105 ? -17.175 -17.181 17.311 1.00 90.12 105 THR A O 1
ATOM 834 N N . GLY A 1 106 ? -16.182 -15.820 18.793 1.00 88.50 106 GLY A N 1
ATOM 835 C CA . GLY A 1 106 ? -14.897 -15.734 18.104 1.00 88.50 106 GLY A CA 1
ATOM 836 C C . GLY A 1 106 ? -14.927 -14.850 16.853 1.00 88.50 106 GLY A C 1
ATOM 837 O O . GLY A 1 106 ? -13.907 -14.753 16.172 1.00 88.50 106 GLY A O 1
ATOM 838 N N . ALA A 1 107 ? -16.061 -14.208 16.545 1.00 88.81 107 ALA A N 1
ATOM 839 C CA . ALA A 1 107 ? -16.222 -13.380 15.359 1.00 88.81 107 ALA A CA 1
ATOM 840 C C . ALA A 1 107 ? -15.321 -12.141 15.419 1.00 88.81 107 ALA A C 1
ATOM 842 O O . ALA A 1 107 ? -15.270 -11.440 16.431 1.00 88.81 107 ALA A O 1
ATOM 843 N N . ILE A 1 108 ? -14.629 -11.860 14.315 1.00 90.62 108 ILE A N 1
ATOM 844 C CA . ILE A 1 108 ? -13.744 -10.704 14.185 1.00 90.62 108 ILE A CA 1
ATOM 845 C C . ILE A 1 108 ? -14.511 -9.556 13.532 1.00 90.62 108 ILE A C 1
ATOM 847 O O . ILE A 1 108 ? -15.055 -9.691 12.437 1.00 90.62 108 ILE A O 1
ATOM 851 N N . THR A 1 109 ? -14.510 -8.405 14.191 1.00 91.31 109 THR A N 1
ATOM 852 C CA . THR A 1 109 ? -15.047 -7.144 13.680 1.00 91.31 109 THR A CA 1
ATOM 853 C C . THR A 1 109 ? -13.951 -6.086 13.658 1.00 91.31 109 THR A C 1
ATOM 855 O O . THR A 1 109 ? -12.977 -6.160 14.406 1.00 91.31 109 THR A O 1
ATOM 858 N N . TYR A 1 110 ? -14.095 -5.094 12.786 1.00 92.50 110 TYR A N 1
ATOM 859 C CA . TYR A 1 110 ? -13.140 -3.997 12.669 1.00 92.50 110 TYR A CA 1
ATOM 860 C C . TYR A 1 110 ? -13.840 -2.687 12.990 1.00 92.50 110 TYR A C 1
ATOM 862 O O . TYR A 1 110 ? -14.816 -2.322 12.333 1.00 92.50 110 TYR A O 1
ATOM 870 N N . LYS A 1 111 ? -13.336 -1.979 13.999 1.00 93.69 111 LYS A N 1
ATOM 871 C CA . LYS A 1 111 ? -13.848 -0.671 14.401 1.00 93.69 111 LYS A CA 1
ATOM 872 C C . LYS A 1 111 ? -12.919 0.416 13.884 1.00 93.69 111 LYS A C 1
ATOM 874 O O . LYS A 1 111 ? -11.725 0.382 14.161 1.00 93.69 111 LYS A O 1
ATOM 879 N N . ASN A 1 112 ? -13.468 1.398 13.177 1.00 94.75 112 ASN A N 1
ATOM 880 C CA . ASN A 1 112 ? -12.717 2.594 12.814 1.00 94.75 112 ASN A CA 1
ATOM 881 C C . ASN A 1 112 ? -12.477 3.453 14.069 1.00 94.75 112 ASN A C 1
ATOM 883 O O . ASN A 1 112 ? -13.424 3.839 14.757 1.00 94.75 112 ASN A O 1
ATOM 887 N N . ILE A 1 113 ? -11.206 3.713 14.370 1.00 94.75 113 ILE A N 1
ATOM 888 C CA . ILE A 1 113 ? -10.752 4.492 15.530 1.00 94.75 113 ILE A CA 1
ATOM 889 C C . ILE A 1 113 ? -10.034 5.789 15.133 1.00 94.75 113 ILE A C 1
ATOM 891 O O . ILE A 1 113 ? -9.533 6.509 15.996 1.00 94.75 113 ILE A O 1
ATOM 895 N N . GLY A 1 114 ? -9.980 6.113 13.839 1.00 95.19 114 GLY A N 1
ATOM 896 C CA . GLY A 1 114 ? -9.416 7.369 13.365 1.00 95.19 114 GLY A CA 1
ATOM 897 C C . GLY A 1 114 ? -9.027 7.365 11.892 1.00 95.19 114 GLY A C 1
ATOM 898 O O . GLY A 1 114 ? -9.239 6.412 11.145 1.00 95.19 114 GLY A O 1
ATOM 899 N N . THR A 1 115 ? -8.435 8.474 11.462 1.00 96.19 115 THR A N 1
ATOM 900 C CA . THR A 1 115 ? -7.959 8.667 10.091 1.00 96.19 115 THR A CA 1
ATOM 901 C C . THR A 1 115 ? -6.548 9.229 10.118 1.00 96.19 115 THR A C 1
ATOM 903 O O . THR A 1 115 ? -6.250 10.129 10.904 1.00 96.19 115 THR A O 1
ATOM 906 N N . ILE A 1 116 ? -5.701 8.710 9.237 1.00 97.00 116 ILE A N 1
ATOM 907 C CA . ILE A 1 116 ? -4.320 9.148 9.045 1.00 97.00 116 ILE A CA 1
ATOM 908 C C . ILE A 1 116 ? -4.100 9.535 7.586 1.00 97.00 116 ILE A C 1
ATOM 910 O O . ILE A 1 116 ? -4.826 9.094 6.694 1.00 97.00 116 ILE A O 1
ATOM 914 N N . LYS A 1 117 ? -3.104 10.379 7.337 1.00 97.19 117 LYS A N 1
ATOM 915 C CA . LYS A 1 117 ? -2.772 10.901 6.013 1.00 97.19 117 LYS A CA 1
ATOM 916 C C . LYS A 1 117 ? -1.302 10.656 5.704 1.00 97.19 117 LYS A C 1
ATOM 918 O O . LYS A 1 117 ? -0.458 10.972 6.538 1.00 97.19 117 LYS A O 1
ATOM 923 N N . VAL A 1 118 ? -1.008 10.139 4.514 1.00 96.81 118 VAL A N 1
ATOM 924 C CA . VAL A 1 118 ? 0.364 9.906 4.042 1.00 96.81 118 VAL A CA 1
ATOM 925 C C . VAL A 1 118 ? 1.130 11.228 4.000 1.00 96.81 118 VAL A C 1
ATOM 927 O O . VAL A 1 118 ? 0.655 12.205 3.409 1.00 96.81 118 VAL A O 1
ATOM 930 N N . ASP A 1 119 ? 2.315 11.256 4.607 1.00 95.75 119 ASP A N 1
ATOM 931 C CA . ASP A 1 119 ? 3.248 12.371 4.474 1.00 95.75 119 ASP A CA 1
ATOM 932 C C . ASP A 1 119 ? 3.982 12.276 3.130 1.00 95.75 119 ASP A C 1
ATOM 934 O O . ASP A 1 119 ? 4.684 11.304 2.858 1.00 95.75 119 ASP A O 1
ATOM 938 N N . LYS A 1 120 ? 3.826 13.306 2.290 1.00 93.50 120 LYS A N 1
ATOM 939 C CA . LYS A 1 120 ? 4.413 13.373 0.943 1.00 93.50 120 LYS A CA 1
ATOM 940 C C . LYS A 1 120 ? 5.940 13.297 0.947 1.00 93.50 120 LYS A C 1
ATOM 942 O O . LYS A 1 120 ? 6.525 12.850 -0.033 1.00 93.50 120 LYS A O 1
ATOM 947 N N . ASN A 1 121 ? 6.575 13.737 2.032 1.00 92.94 121 ASN A N 1
ATOM 948 C CA . ASN A 1 121 ? 8.030 13.795 2.135 1.00 92.94 121 ASN A CA 1
ATOM 949 C C . ASN A 1 121 ? 8.631 12.497 2.689 1.00 92.94 121 ASN A C 1
ATOM 951 O O . ASN A 1 121 ? 9.844 12.316 2.631 1.00 92.94 121 ASN A O 1
ATOM 955 N N . LEU A 1 122 ? 7.798 11.606 3.239 1.00 94.44 122 LEU A N 1
ATOM 956 C CA . LEU A 1 122 ? 8.228 10.415 3.970 1.00 94.44 122 LEU A CA 1
ATOM 957 C C . LEU A 1 122 ? 7.531 9.149 3.443 1.00 94.44 122 LEU A C 1
ATOM 959 O O . LEU A 1 122 ? 6.974 8.365 4.215 1.00 94.44 122 LEU A O 1
ATOM 963 N N . ILE A 1 123 ? 7.558 8.961 2.119 1.00 94.75 123 ILE A N 1
ATOM 964 C CA . ILE A 1 123 ? 7.012 7.781 1.431 1.00 94.75 123 ILE A CA 1
ATOM 965 C C . ILE A 1 123 ? 8.134 6.787 1.153 1.00 94.75 123 ILE A C 1
ATOM 967 O O . ILE A 1 123 ? 9.180 7.146 0.612 1.00 94.75 123 ILE A O 1
ATOM 971 N N . TRP A 1 124 ? 7.896 5.520 1.478 1.00 94.12 124 TRP A N 1
ATOM 972 C CA . TRP A 1 124 ? 8.825 4.447 1.152 1.00 94.12 124 TRP A CA 1
ATOM 973 C C . TRP A 1 124 ? 8.771 4.106 -0.339 1.00 94.12 124 TRP A C 1
ATOM 975 O O . TRP A 1 124 ? 7.720 3.753 -0.875 1.00 94.12 124 TRP A O 1
ATOM 985 N N . ASP A 1 125 ? 9.917 4.194 -1.011 1.00 91.00 125 ASP A N 1
ATOM 986 C CA . ASP A 1 125 ? 10.079 3.657 -2.358 1.00 91.00 125 ASP A CA 1
ATOM 987 C C . ASP A 1 125 ? 10.452 2.171 -2.277 1.00 91.00 125 ASP A C 1
ATOM 989 O O . ASP A 1 125 ? 11.614 1.808 -2.111 1.00 91.00 125 ASP A O 1
ATOM 993 N N . ASN A 1 126 ? 9.434 1.313 -2.331 1.00 90.69 126 ASN A N 1
ATOM 994 C CA . ASN A 1 126 ? 9.550 -0.147 -2.348 1.00 90.69 126 ASN A CA 1
ATOM 995 C C . ASN A 1 126 ? 9.393 -0.731 -3.762 1.00 90.69 126 ASN A C 1
ATOM 997 O O . ASN A 1 126 ? 9.037 -1.903 -3.909 1.00 90.69 126 ASN A O 1
ATOM 1001 N N . THR A 1 127 ? 9.604 0.083 -4.802 1.00 87.25 127 THR A N 1
ATOM 1002 C CA . THR A 1 127 ? 9.550 -0.389 -6.187 1.00 87.25 127 THR A CA 1
ATOM 1003 C C . THR A 1 127 ? 10.783 -1.221 -6.527 1.00 87.25 127 THR A C 1
ATOM 1005 O O . THR A 1 127 ? 11.879 -0.995 -6.011 1.00 87.25 127 THR A O 1
ATOM 1008 N N . TYR A 1 128 ? 10.607 -2.212 -7.399 1.00 85.25 128 TYR A N 1
ATOM 1009 C CA . TYR A 1 128 ? 11.722 -3.026 -7.867 1.00 85.25 128 TYR A CA 1
ATOM 1010 C C . TYR A 1 128 ? 12.713 -2.183 -8.684 1.00 85.25 128 TYR A C 1
ATOM 1012 O O . TYR A 1 128 ? 12.313 -1.384 -9.539 1.00 85.25 128 TYR A O 1
ATOM 1020 N N . ASN A 1 129 ? 14.008 -2.390 -8.440 1.00 80.81 129 ASN A N 1
ATOM 1021 C CA . ASN A 1 129 ? 15.083 -1.847 -9.258 1.00 80.81 129 ASN A CA 1
ATOM 1022 C C . ASN A 1 129 ? 16.198 -2.899 -9.423 1.00 80.81 129 ASN A C 1
ATOM 1024 O O . ASN A 1 129 ? 16.842 -3.234 -8.428 1.00 8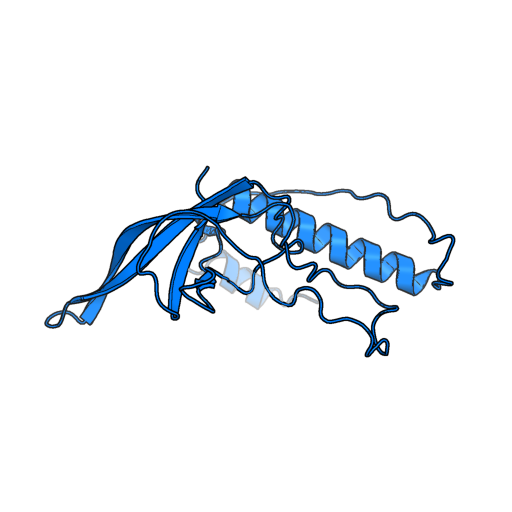0.81 129 ASN A O 1
ATOM 1028 N N . PRO A 1 130 ? 16.479 -3.377 -10.648 1.00 72.06 130 PRO A N 1
ATOM 1029 C CA . PRO A 1 130 ? 17.466 -4.432 -10.892 1.00 72.06 130 PRO A CA 1
ATOM 1030 C C . PRO A 1 130 ? 18.914 -4.007 -10.596 1.00 72.06 130 PRO A C 1
ATOM 1032 O O . PRO A 1 130 ? 19.784 -4.855 -10.456 1.00 72.06 130 PRO A O 1
ATOM 1035 N N . THR A 1 131 ? 19.202 -2.704 -10.498 1.00 68.44 131 THR A N 1
ATOM 1036 C CA . THR A 1 131 ? 20.553 -2.189 -10.193 1.00 68.44 131 THR A CA 1
ATOM 1037 C C . THR A 1 131 ? 20.807 -1.994 -8.696 1.00 68.44 131 THR A C 1
ATOM 1039 O O . THR A 1 131 ? 21.915 -1.634 -8.304 1.00 68.44 131 THR A O 1
ATOM 1042 N N . ASN A 1 132 ? 19.802 -2.236 -7.846 1.00 66.19 132 ASN A N 1
ATOM 1043 C CA . ASN A 1 132 ? 19.878 -1.988 -6.405 1.00 66.19 132 ASN A CA 1
ATOM 1044 C C . ASN A 1 132 ? 20.394 -3.180 -5.582 1.00 66.19 132 ASN A C 1
ATOM 1046 O O . ASN A 1 132 ? 20.375 -3.090 -4.356 1.00 66.19 132 ASN A O 1
ATOM 1050 N N . GLU A 1 133 ? 20.868 -4.269 -6.199 1.00 53.56 133 GLU A N 1
ATOM 1051 C CA . GLU A 1 133 ? 21.255 -5.466 -5.434 1.00 53.56 133 GLU A CA 1
ATOM 1052 C C . GLU A 1 133 ? 22.492 -5.291 -4.526 1.00 53.56 133 GLU A C 1
ATOM 1054 O O . GLU A 1 133 ? 22.685 -6.117 -3.642 1.00 53.56 133 GLU A O 1
ATOM 1059 N N . GLU A 1 134 ? 23.274 -4.201 -4.609 1.00 47.94 134 GLU A N 1
ATOM 1060 C CA . GLU A 1 134 ? 24.475 -4.028 -3.757 1.00 47.94 134 GLU A CA 1
ATOM 1061 C C . GLU A 1 134 ? 24.803 -2.586 -3.307 1.00 47.94 134 GLU A C 1
ATOM 1063 O O . GLU A 1 134 ? 25.959 -2.263 -3.047 1.00 47.94 134 GLU A O 1
ATOM 1068 N N . ASN A 1 135 ? 23.827 -1.687 -3.133 1.00 43.09 135 ASN A N 1
ATOM 1069 C CA . ASN A 1 135 ? 24.108 -0.375 -2.519 1.00 43.09 135 ASN A CA 1
ATOM 1070 C C . ASN A 1 135 ? 23.606 -0.292 -1.070 1.00 43.09 135 ASN A C 1
ATOM 1072 O O . ASN A 1 135 ? 22.581 0.317 -0.766 1.00 43.09 135 ASN A O 1
ATOM 1076 N N . ASN A 1 136 ? 24.405 -0.856 -0.157 1.00 45.62 136 ASN A N 1
ATOM 1077 C CA . ASN A 1 136 ? 24.382 -0.633 1.298 1.00 45.62 136 ASN A CA 1
ATOM 1078 C C . ASN A 1 136 ? 24.724 0.832 1.669 1.00 45.62 136 ASN A C 1
ATOM 1080 O O . ASN A 1 136 ? 25.640 1.095 2.447 1.00 45.62 136 ASN A O 1
ATOM 1084 N N . SER A 1 137 ? 24.059 1.831 1.083 1.00 44.62 137 SER A N 1
ATOM 1085 C CA . SER A 1 137 ? 24.393 3.244 1.329 1.00 44.62 137 SER A CA 1
ATOM 1086 C C . SER A 1 137 ? 23.211 4.210 1.260 1.00 44.62 137 SER A C 1
ATOM 1088 O O . SER A 1 137 ? 23.401 5.369 0.924 1.00 44.62 137 SER A O 1
ATOM 1090 N N . THR A 1 138 ? 22.000 3.783 1.628 1.00 41.28 138 THR A N 1
ATOM 1091 C CA . THR A 1 138 ? 21.033 4.650 2.340 1.00 41.28 138 THR A CA 1
ATOM 1092 C C . THR A 1 138 ? 19.811 3.847 2.796 1.00 41.28 138 THR A C 1
ATOM 1094 O O . THR A 1 138 ? 19.060 3.352 1.962 1.00 41.28 138 THR A O 1
ATOM 1097 N N . PRO A 1 139 ? 19.494 3.798 4.098 1.00 56.12 139 PRO A N 1
ATOM 1098 C CA . PRO A 1 139 ? 18.118 3.703 4.527 1.00 56.12 139 PRO A CA 1
ATOM 1099 C C . PRO A 1 139 ? 17.726 5.101 4.985 1.00 56.12 139 PRO A C 1
ATOM 1101 O O . PRO A 1 139 ? 17.938 5.447 6.141 1.00 56.12 139 PRO A O 1
ATOM 1104 N N . THR A 1 140 ? 17.194 5.952 4.116 1.00 66.25 140 THR A N 1
ATOM 1105 C CA . THR A 1 140 ? 16.510 7.134 4.664 1.00 66.25 140 THR A CA 1
ATOM 1106 C C . THR A 1 140 ? 15.086 6.776 5.057 1.00 66.25 140 THR A C 1
ATOM 1108 O O . THR A 1 140 ? 14.600 7.257 6.075 1.00 66.25 140 THR A O 1
ATOM 1111 N N . ILE A 1 141 ? 14.424 5.891 4.305 1.00 80.44 141 ILE A N 1
ATOM 1112 C CA . ILE A 1 141 ? 13.027 5.524 4.537 1.00 80.44 141 ILE A CA 1
ATOM 1113 C C . ILE A 1 141 ? 12.822 4.047 4.182 1.00 80.44 141 ILE A C 1
ATOM 1115 O O . ILE A 1 141 ? 12.964 3.661 3.027 1.00 80.44 141 ILE A O 1
ATOM 1119 N N . ASP A 1 142 ? 12.452 3.224 5.164 1.00 91.12 142 ASP A N 1
ATOM 1120 C CA . ASP A 1 142 ? 12.091 1.807 4.984 1.00 91.12 142 ASP A CA 1
ATOM 1121 C C . ASP A 1 142 ? 10.583 1.553 5.180 1.00 91.12 142 ASP A C 1
ATOM 1123 O O . ASP A 1 142 ? 10.142 0.404 5.241 1.00 91.12 142 ASP A O 1
ATOM 1127 N N . ARG A 1 143 ? 9.800 2.616 5.388 1.00 94.00 143 ARG A N 1
ATOM 1128 C CA . ARG A 1 143 ? 8.365 2.595 5.698 1.00 94.00 143 ARG A CA 1
ATOM 1129 C C . ARG A 1 143 ? 7.747 3.963 5.440 1.00 94.00 143 ARG A C 1
ATOM 1131 O O . ARG A 1 143 ? 8.411 4.978 5.620 1.00 94.00 143 ARG A O 1
ATOM 1138 N N . THR A 1 144 ? 6.472 4.004 5.083 1.00 96.62 144 THR A N 1
ATOM 1139 C CA . THR A 1 144 ? 5.774 5.278 4.894 1.00 96.62 144 THR A CA 1
ATOM 1140 C C . THR A 1 144 ? 5.336 5.844 6.237 1.00 96.62 144 THR A C 1
ATOM 1142 O O . THR A 1 144 ? 4.844 5.104 7.095 1.00 96.62 144 THR A O 1
ATOM 1145 N N . THR A 1 145 ? 5.522 7.150 6.417 1.00 96.44 145 THR A N 1
ATOM 1146 C CA . THR A 1 145 ? 5.074 7.890 7.600 1.00 96.44 145 THR A CA 1
ATOM 1147 C C . THR A 1 145 ? 3.738 8.569 7.333 1.00 96.44 145 THR A C 1
ATOM 1149 O O . THR A 1 145 ? 3.449 9.034 6.228 1.00 96.44 145 THR A O 1
ATOM 1152 N N . PHE A 1 146 ? 2.916 8.630 8.371 1.00 96.50 146 PHE A N 1
ATOM 1153 C CA . PHE A 1 146 ? 1.595 9.224 8.335 1.00 96.50 146 PHE A CA 1
ATOM 1154 C C . PHE A 1 146 ? 1.452 10.296 9.415 1.00 96.50 146 PHE A C 1
ATOM 1156 O O . PHE A 1 146 ? 2.091 10.254 10.466 1.00 96.50 146 PHE A O 1
ATOM 1163 N N . SER A 1 147 ? 0.554 11.237 9.155 1.00 95.31 147 SER A N 1
ATOM 1164 C CA . SER A 1 147 ? 0.148 12.301 10.070 1.00 95.31 147 SER A CA 1
ATOM 1165 C C . SER A 1 147 ? -1.334 12.178 10.433 1.00 95.31 147 SER A C 1
ATOM 1167 O O . SER A 1 147 ? -2.127 11.610 9.678 1.00 95.31 147 SER A O 1
ATOM 1169 N N . GLY A 1 148 ? -1.719 12.748 11.577 1.00 90.44 148 GLY A N 1
ATOM 1170 C CA . GLY A 1 148 ? -3.100 12.755 12.071 1.00 90.44 148 GLY A CA 1
ATOM 1171 C C . GLY A 1 148 ? -3.397 11.668 13.106 1.00 90.44 148 GLY A C 1
ATOM 1172 O O . GLY A 1 148 ? -2.670 10.690 13.232 1.00 90.44 148 GLY A O 1
ATOM 1173 N N . GLY A 1 149 ? -4.477 11.863 13.867 1.00 82.19 149 GLY A N 1
ATOM 1174 C CA . GLY A 1 149 ? -4.828 11.002 14.999 1.00 82.19 149 GLY A CA 1
ATOM 1175 C C . GLY A 1 149 ? -3.810 11.050 16.148 1.00 82.19 149 GLY A C 1
ATOM 1176 O O . GLY A 1 149 ? -2.806 11.754 16.106 1.00 82.19 149 GLY A O 1
ATOM 1177 N N . SER A 1 150 ? -4.101 10.322 17.222 1.00 78.19 150 SER A N 1
ATOM 1178 C CA . SER A 1 150 ? -3.175 10.104 18.339 1.00 78.19 150 SER A CA 1
ATOM 1179 C C . SER A 1 150 ? -3.513 8.772 19.013 1.00 78.19 150 SER A C 1
ATOM 1181 O O . SER A 1 150 ? -4.624 8.274 18.846 1.00 78.19 150 SER A O 1
ATOM 1183 N N . LYS A 1 151 ? -2.573 8.209 19.785 1.00 86.94 151 LYS A N 1
ATOM 1184 C CA . LYS A 1 151 ? -2.748 6.957 20.557 1.00 86.94 151 LYS A CA 1
ATOM 1185 C C . LYS A 1 151 ? -2.905 5.676 19.724 1.00 86.94 151 LYS A C 1
ATOM 1187 O O . LYS A 1 151 ? -3.462 4.694 20.207 1.00 86.94 151 LYS A O 1
ATOM 1192 N N . PHE A 1 152 ? -2.394 5.657 18.497 1.00 94.75 152 PHE A N 1
ATOM 1193 C CA . PHE A 1 152 ? -2.271 4.408 17.750 1.00 94.75 152 PHE A CA 1
ATOM 1194 C C . PHE A 1 152 ? -1.091 3.581 18.267 1.00 94.75 152 PHE A C 1
ATOM 1196 O O . PHE A 1 152 ? -0.150 4.118 18.852 1.00 94.75 152 PHE A O 1
ATOM 1203 N N . TYR A 1 153 ? -1.148 2.272 18.049 1.00 94.62 153 TYR A N 1
ATOM 1204 C CA . TYR A 1 153 ? -0.125 1.310 18.441 1.00 94.62 153 TYR A CA 1
ATOM 1205 C C . TYR A 1 153 ? 0.134 0.308 17.298 1.00 94.62 153 TYR A C 1
ATOM 1207 O O . TYR A 1 153 ? -0.695 0.186 16.390 1.00 94.62 153 TYR A O 1
ATOM 1215 N N . PRO A 1 154 ? 1.297 -0.372 17.289 1.00 96.38 154 PRO A N 1
ATOM 1216 C CA . PRO A 1 154 ? 1.620 -1.369 16.269 1.00 96.38 154 PRO A CA 1
ATOM 1217 C C . PRO A 1 154 ? 0.553 -2.467 16.156 1.00 96.38 154 PRO A C 1
ATOM 1219 O O . PRO A 1 154 ? 0.007 -2.908 17.163 1.00 96.38 154 PRO A O 1
ATOM 1222 N N . GLY A 1 155 ? 0.283 -2.934 14.937 1.00 94.50 155 GLY A N 1
ATOM 1223 C CA . GLY A 1 155 ? -0.663 -4.023 14.664 1.00 94.50 155 GLY A CA 1
ATOM 1224 C C . GLY A 1 155 ? -2.094 -3.591 14.321 1.00 94.50 155 GLY A C 1
ATOM 1225 O O . GLY A 1 155 ? -2.832 -4.389 13.746 1.00 94.50 155 GLY A O 1
ATOM 1226 N N . LEU A 1 156 ? -2.480 -2.335 14.577 1.00 96.25 156 LEU A N 1
ATOM 1227 C CA . LEU A 1 156 ? -3.725 -1.769 14.037 1.00 96.25 156 LEU A CA 1
ATOM 1228 C C . LEU A 1 156 ? -3.701 -1.802 12.505 1.00 96.25 156 LEU A C 1
ATOM 1230 O O . LEU A 1 156 ? -2.663 -1.531 11.909 1.00 96.25 156 LEU A O 1
ATOM 1234 N N . LEU A 1 157 ? -4.826 -2.095 11.854 1.00 96.44 157 LEU A N 1
ATOM 1235 C CA . LEU A 1 157 ? -4.873 -2.163 10.391 1.00 96.44 157 LEU A CA 1
ATOM 1236 C C . LEU A 1 157 ? -5.210 -0.803 9.790 1.00 96.44 157 LEU A C 1
ATOM 1238 O O . LEU A 1 157 ? -6.051 -0.082 10.312 1.00 96.44 157 LEU A O 1
ATOM 1242 N N . ILE A 1 158 ? -4.606 -0.477 8.655 1.00 96.06 158 ILE A N 1
ATOM 1243 C CA . ILE A 1 158 ? -4.943 0.704 7.867 1.00 96.06 158 ILE A CA 1
ATOM 1244 C C . ILE A 1 158 ? -5.533 0.293 6.525 1.00 96.06 158 ILE A C 1
ATOM 1246 O O . ILE A 1 158 ? -5.054 -0.653 5.897 1.00 96.06 158 ILE A O 1
ATOM 1250 N N . LYS A 1 159 ? -6.579 0.999 6.088 1.00 94.50 159 LYS A N 1
ATOM 1251 C CA . LYS A 1 159 ? -7.226 0.791 4.783 1.00 94.50 159 LYS A CA 1
ATOM 1252 C C . LYS A 1 159 ? -7.433 2.128 4.084 1.00 94.50 159 LYS A C 1
ATOM 1254 O O . LYS A 1 159 ? -7.929 3.072 4.697 1.00 94.50 159 LYS A O 1
ATOM 1259 N N . GLN A 1 160 ? -7.066 2.211 2.809 1.00 92.94 160 GLN A N 1
ATOM 1260 C CA . GLN A 1 160 ? -7.188 3.452 2.048 1.00 92.94 160 GLN A CA 1
ATOM 1261 C C . GLN A 1 160 ? -8.662 3.846 1.867 1.00 92.94 160 GLN A C 1
ATOM 1263 O O . GLN A 1 160 ? -9.504 3.025 1.481 1.00 92.94 160 GLN A O 1
ATOM 1268 N N . ILE A 1 161 ? -8.976 5.115 2.120 1.00 91.06 161 ILE A N 1
ATOM 1269 C CA . ILE A 1 161 ? -10.299 5.693 1.856 1.00 91.06 161 ILE A CA 1
ATOM 1270 C C . ILE A 1 161 ? -10.274 6.486 0.544 1.00 91.06 161 ILE A C 1
ATOM 1272 O O . ILE A 1 161 ? -9.214 6.958 0.131 1.00 91.06 161 ILE A O 1
ATOM 1276 N N . LYS A 1 162 ? -11.427 6.547 -0.135 1.00 75.81 162 LYS A N 1
ATOM 1277 C CA . LYS A 1 162 ? -11.596 7.327 -1.372 1.00 75.81 162 LYS A CA 1
ATOM 1278 C C . LYS A 1 162 ? -11.580 8.824 -1.072 1.00 75.81 162 LYS A C 1
ATOM 1280 O O . LYS A 1 162 ? -12.048 9.203 0.026 1.00 75.81 162 LYS A O 1
#

Sequence (162 aa):
SLDPKKKLAFDNSDLFKLEFVGEESASGLVTFSLTEKRTEDQIIELSTIRIVDNVYAKLQKKYDVFKTKTPLFTGNPITAKIGKKEGLEGGEKFEVLEMNQDPKTGAITYKNIGTIKVDKNLIWDNTYNPTNEENNSTPTIDRTTFSGGSKFYPGLLIKQIK

Radius of gyration: 20.18 Å; chains: 1; bounding box: 45×46×46 Å

pLDDT: mean 87.15, std 11.72, range [41.28, 97.19]